Protein AF-A0A1L5F9M2-F1 (afdb_monomer_lite)

Structure (mmCIF, N/CA/C/O backbone):
data_AF-A0A1L5F9M2-F1
#
_entry.id   AF-A0A1L5F9M2-F1
#
loop_
_atom_site.group_PDB
_atom_site.id
_atom_site.type_symbol
_atom_site.label_atom_id
_atom_site.label_alt_id
_atom_site.label_comp_id
_atom_site.label_asym_id
_atom_site.label_entity_id
_atom_site.label_seq_id
_atom_site.pdbx_PDB_ins_code
_atom_site.Cartn_x
_atom_site.Cartn_y
_atom_site.Cartn_z
_atom_site.occupancy
_atom_site.B_iso_or_equiv
_atom_site.auth_seq_id
_atom_site.auth_comp_id
_atom_site.auth_asym_id
_atom_site.auth_atom_id
_atom_site.pdbx_PDB_model_num
ATOM 1 N N . MET A 1 1 ? 28.433 -2.690 -22.314 1.00 60.19 1 MET A N 1
ATOM 2 C CA . MET A 1 1 ? 26.998 -3.008 -22.463 1.00 60.19 1 MET A CA 1
ATOM 3 C C . MET A 1 1 ? 26.474 -2.034 -23.499 1.00 60.19 1 MET A C 1
ATOM 5 O O . MET A 1 1 ? 26.782 -0.861 -23.349 1.00 60.19 1 MET A O 1
ATOM 9 N N . GLY A 1 2 ? 25.855 -2.500 -24.585 1.00 82.88 2 GLY A N 1
ATOM 10 C CA . GLY A 1 2 ? 25.292 -1.588 -25.591 1.00 82.88 2 GLY A CA 1
ATOM 11 C C . GLY A 1 2 ? 24.034 -0.901 -25.059 1.00 82.88 2 GLY A C 1
ATOM 12 O O . GLY A 1 2 ? 23.371 -1.461 -24.182 1.00 82.88 2 GLY A O 1
ATOM 13 N N . ASP A 1 3 ? 23.705 0.274 -25.595 1.00 86.44 3 ASP A N 1
ATOM 14 C CA . ASP A 1 3 ? 22.575 1.099 -25.140 1.00 86.44 3 ASP A CA 1
ATOM 15 C C . ASP A 1 3 ? 21.249 0.321 -25.162 1.00 86.44 3 ASP A C 1
ATOM 17 O O . ASP A 1 3 ? 20.495 0.329 -24.191 1.00 86.44 3 ASP A O 1
ATOM 21 N N . LYS A 1 4 ? 21.041 -0.503 -26.195 1.00 92.19 4 LYS A N 1
ATOM 22 C CA . LYS A 1 4 ? 19.904 -1.425 -26.324 1.00 92.19 4 LYS A CA 1
ATOM 23 C C . LYS A 1 4 ? 19.761 -2.407 -25.154 1.00 92.19 4 LYS A C 1
ATOM 25 O O . LYS A 1 4 ? 18.672 -2.582 -24.607 1.00 92.19 4 LYS A O 1
ATOM 30 N N . GLU A 1 5 ? 20.852 -3.058 -24.755 1.00 94.19 5 GLU A N 1
ATOM 31 C CA . GLU A 1 5 ? 20.825 -4.038 -23.660 1.00 94.19 5 GLU A CA 1
ATOM 32 C C . GLU A 1 5 ? 20.631 -3.344 -22.303 1.00 94.19 5 GLU A C 1
ATOM 34 O O . GLU A 1 5 ? 19.947 -3.864 -21.417 1.00 94.19 5 GLU A O 1
ATOM 39 N N . TYR A 1 6 ? 21.179 -2.134 -22.158 1.00 95.50 6 TYR A N 1
ATOM 40 C CA . TYR A 1 6 ? 20.955 -1.292 -20.988 1.00 95.50 6 TYR A CA 1
ATOM 41 C C . TYR A 1 6 ? 19.477 -0.886 -20.850 1.00 95.50 6 TYR A C 1
ATOM 43 O O . TYR A 1 6 ? 18.888 -1.101 -19.789 1.00 95.50 6 TYR A O 1
ATOM 51 N N . TYR A 1 7 ? 18.843 -0.376 -21.911 1.00 96.50 7 TYR A N 1
ATOM 52 C CA . TYR A 1 7 ? 17.427 0.015 -21.881 1.00 96.50 7 TYR A CA 1
ATOM 53 C C . TYR A 1 7 ? 16.503 -1.173 -21.614 1.00 96.50 7 TYR A C 1
ATOM 55 O O . TYR A 1 7 ? 15.609 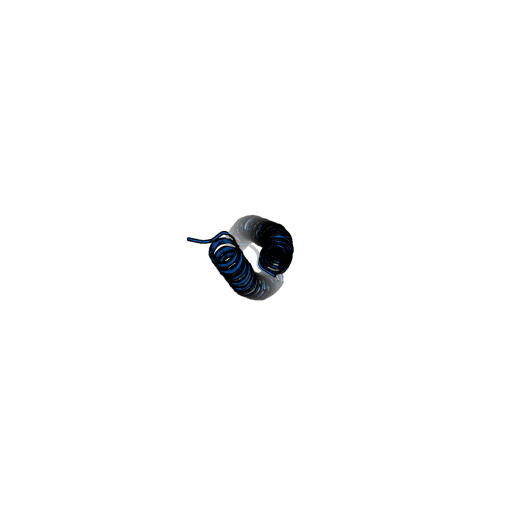-1.082 -20.773 1.00 96.50 7 TYR A O 1
ATOM 63 N N . LYS A 1 8 ? 16.776 -2.324 -22.237 1.00 95.56 8 LYS A 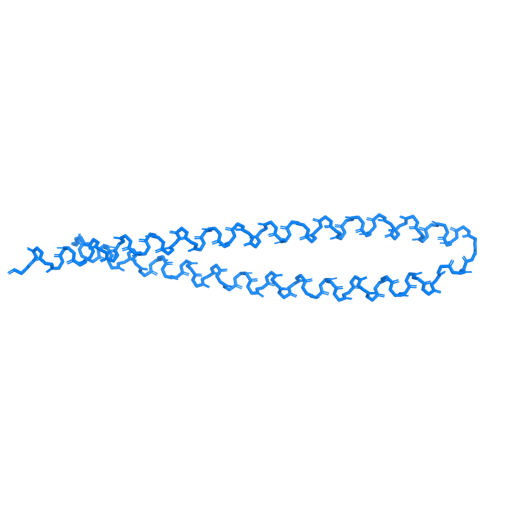N 1
ATOM 64 C CA . LYS A 1 8 ? 16.039 -3.564 -21.975 1.00 95.56 8 LYS A CA 1
ATOM 65 C C . LYS A 1 8 ? 16.140 -3.994 -20.510 1.00 95.56 8 LYS A C 1
ATOM 67 O O . LYS A 1 8 ? 15.136 -4.363 -19.906 1.00 95.56 8 LYS A O 1
ATOM 72 N N . THR A 1 9 ? 17.336 -3.912 -19.925 1.00 97.31 9 THR A N 1
ATOM 73 C CA . THR A 1 9 ? 17.545 -4.196 -18.496 1.00 97.31 9 THR A CA 1
ATOM 74 C C . THR A 1 9 ? 16.712 -3.252 -17.630 1.00 97.31 9 THR A C 1
ATOM 76 O O . THR A 1 9 ? 16.012 -3.709 -16.728 1.00 97.31 9 THR A O 1
ATOM 79 N N . LYS A 1 10 ? 16.712 -1.951 -17.943 1.00 97.81 10 LYS A N 1
ATOM 80 C CA . LYS A 1 10 ? 15.924 -0.950 -17.212 1.00 97.81 10 LYS A CA 1
ATOM 81 C C . LYS A 1 10 ? 14.422 -1.208 -17.292 1.00 97.81 10 LYS A C 1
ATOM 83 O O . LYS A 1 10 ? 13.754 -1.142 -16.267 1.00 97.81 10 LYS A O 1
ATOM 88 N N . MET A 1 11 ? 13.892 -1.571 -18.460 1.00 97.62 11 MET A N 1
ATOM 89 C CA . MET A 1 11 ? 12.480 -1.952 -18.597 1.00 97.62 11 MET A CA 1
ATOM 90 C C . MET A 1 11 ? 12.108 -3.106 -17.657 1.00 97.62 11 MET A C 1
ATOM 92 O O . MET A 1 11 ? 11.118 -3.010 -16.937 1.00 97.62 11 MET A O 1
ATOM 96 N N . VAL A 1 12 ? 12.928 -4.162 -17.609 1.00 97.94 12 VAL A N 1
ATOM 97 C CA . VAL A 1 12 ? 12.699 -5.312 -16.717 1.00 97.94 12 VAL A CA 1
ATOM 98 C C . VAL A 1 12 ? 12.770 -4.907 -15.241 1.00 97.94 12 VAL A C 1
ATOM 100 O O . VAL A 1 12 ? 12.015 -5.428 -14.422 1.00 97.94 12 VAL A O 1
ATOM 103 N N . GLU A 1 13 ? 13.667 -3.990 -14.872 1.00 98.00 13 GLU A N 1
ATOM 104 C CA . GLU A 1 13 ? 13.745 -3.461 -13.504 1.00 98.00 13 GLU A CA 1
ATOM 105 C C . GLU A 1 13 ? 12.463 -2.718 -13.104 1.00 98.00 13 GLU A C 1
ATOM 107 O O . GLU A 1 13 ? 11.922 -2.990 -12.031 1.00 98.00 13 GLU A O 1
ATOM 112 N N . TYR A 1 14 ? 11.951 -1.825 -13.957 1.00 97.50 14 TYR A N 1
ATOM 113 C CA . TYR A 1 14 ? 10.732 -1.062 -13.658 1.00 97.50 14 TYR A CA 1
ATOM 114 C C . TYR A 1 14 ? 9.467 -1.917 -13.688 1.00 97.50 14 TYR A C 1
ATOM 116 O O . TYR A 1 14 ? 8.595 -1.732 -12.843 1.00 97.50 14 TYR A O 1
ATOM 124 N N . GLU A 1 15 ? 9.389 -2.900 -14.585 1.00 97.44 15 GLU A N 1
ATOM 125 C CA . GLU A 1 15 ? 8.315 -3.897 -14.581 1.00 97.44 15 GLU A CA 1
ATOM 126 C C . GLU A 1 15 ? 8.283 -4.665 -13.253 1.00 97.44 15 GLU A C 1
ATOM 128 O O . GLU A 1 15 ? 7.254 -4.706 -12.582 1.00 97.44 15 GLU A O 1
ATOM 133 N N . LYS A 1 16 ? 9.435 -5.174 -12.798 1.00 97.44 16 LYS A N 1
ATOM 134 C CA . LYS A 1 16 ? 9.534 -5.855 -11.498 1.00 97.44 16 LYS A CA 1
ATOM 135 C C . LYS A 1 16 ? 9.194 -4.941 -10.324 1.00 97.44 16 LYS A C 1
ATOM 137 O O . LYS A 1 16 ? 8.584 -5.398 -9.359 1.00 97.44 16 LYS A O 1
ATOM 142 N N . ALA A 1 17 ? 9.610 -3.676 -10.370 1.00 96.44 17 ALA A N 1
ATOM 143 C CA . ALA A 1 17 ? 9.283 -2.707 -9.328 1.00 96.44 17 ALA A CA 1
ATOM 144 C C . ALA A 1 17 ? 7.767 -2.477 -9.245 1.00 96.44 17 ALA A C 1
ATOM 146 O O . ALA A 1 17 ? 7.205 -2.529 -8.152 1.00 96.44 17 ALA A O 1
ATOM 147 N N . ARG A 1 18 ? 7.101 -2.310 -10.393 1.00 95.50 18 ARG A N 1
ATOM 148 C CA . ARG A 1 18 ? 5.645 -2.167 -10.492 1.00 95.50 18 ARG A CA 1
ATOM 149 C C . ARG A 1 18 ? 4.908 -3.380 -9.932 1.00 95.50 18 ARG A C 1
ATOM 151 O O . ARG A 1 18 ? 3.983 -3.208 -9.143 1.00 95.50 18 ARG A O 1
ATOM 158 N N . ASP A 1 19 ? 5.327 -4.586 -10.303 1.00 96.50 19 ASP A N 1
ATOM 159 C CA . ASP A 1 19 ? 4.688 -5.821 -9.836 1.00 96.50 19 ASP A CA 1
ATOM 160 C C . ASP A 1 19 ? 4.850 -5.991 -8.321 1.00 96.50 19 ASP A C 1
ATOM 162 O O . ASP A 1 19 ? 3.917 -6.367 -7.611 1.00 96.50 19 ASP A O 1
ATOM 166 N N . LYS A 1 20 ? 6.025 -5.629 -7.795 1.00 95.94 20 LYS A N 1
ATOM 167 C CA . LYS A 1 20 ? 6.282 -5.643 -6.356 1.00 95.94 20 LYS A CA 1
ATOM 168 C C . LYS A 1 20 ? 5.406 -4.634 -5.610 1.00 95.94 20 LYS A C 1
ATOM 170 O O . LYS A 1 20 ? 4.829 -4.978 -4.581 1.00 95.94 20 LYS A O 1
ATOM 175 N N . LEU A 1 21 ? 5.273 -3.417 -6.131 1.00 96.69 21 LEU A N 1
ATOM 176 C CA . LEU A 1 21 ? 4.394 -2.391 -5.564 1.00 96.69 21 LEU A CA 1
ATOM 177 C C . LEU A 1 21 ? 2.928 -2.844 -5.561 1.00 96.69 21 LEU A C 1
ATOM 179 O O . LEU A 1 21 ? 2.248 -2.687 -4.550 1.00 96.69 21 LEU A O 1
ATOM 183 N N . ALA A 1 22 ? 2.466 -3.484 -6.639 1.00 95.31 22 ALA A N 1
ATOM 184 C CA . ALA A 1 22 ? 1.125 -4.063 -6.695 1.00 95.31 22 ALA A CA 1
ATOM 185 C C . ALA A 1 22 ? 0.908 -5.113 -5.591 1.00 95.31 22 ALA A C 1
ATOM 187 O O . ALA A 1 22 ? -0.107 -5.066 -4.901 1.00 95.31 22 ALA A O 1
ATOM 188 N N . SER A 1 23 ? 1.889 -5.994 -5.359 1.00 96.69 23 SER A N 1
ATOM 189 C CA . SER A 1 23 ? 1.793 -7.003 -4.295 1.00 96.69 23 SER A CA 1
ATOM 190 C C . SER A 1 23 ? 1.719 -6.392 -2.889 1.00 96.69 23 SER A C 1
ATOM 192 O O . SER A 1 23 ? 0.938 -6.856 -2.062 1.00 96.69 23 SER A O 1
ATOM 194 N N . TYR A 1 24 ? 2.462 -5.309 -2.627 1.00 95.56 24 TYR A N 1
ATOM 195 C CA . TYR A 1 24 ? 2.387 -4.611 -1.342 1.00 95.56 24 TYR A CA 1
ATOM 196 C C . TYR A 1 24 ? 1.047 -3.916 -1.136 1.00 95.56 24 TYR A C 1
ATOM 198 O O . TYR A 1 24 ? 0.502 -3.965 -0.035 1.00 95.56 24 TYR A O 1
ATOM 206 N N . LYS A 1 25 ? 0.486 -3.317 -2.189 1.00 94.88 25 LYS A N 1
ATOM 207 C CA . LYS A 1 25 ? -0.851 -2.731 -2.115 1.00 94.88 25 LYS A CA 1
ATOM 208 C C . LYS A 1 25 ? -1.905 -3.785 -1.776 1.00 94.88 25 LYS A C 1
ATOM 210 O O . LYS A 1 25 ? -2.677 -3.579 -0.851 1.00 94.88 25 LYS A O 1
ATOM 215 N N . GLU A 1 26 ? -1.880 -4.942 -2.439 1.00 95.94 26 GLU A N 1
ATOM 216 C CA . GLU A 1 26 ? -2.804 -6.045 -2.133 1.00 95.94 26 GLU A CA 1
ATOM 217 C C . GLU A 1 26 ? -2.666 -6.571 -0.695 1.00 95.94 26 GLU A C 1
ATOM 219 O O . GLU A 1 26 ? -3.632 -7.065 -0.110 1.00 95.94 26 GLU A O 1
ATOM 224 N N . GLU A 1 27 ? -1.466 -6.535 -0.115 1.00 95.19 27 GLU A N 1
ATOM 225 C CA . GLU A 1 27 ? -1.253 -6.868 1.297 1.00 95.19 27 GLU A CA 1
ATOM 226 C C . GLU A 1 27 ? -1.842 -5.805 2.227 1.00 95.19 27 GLU A C 1
ATOM 228 O O . GLU A 1 27 ? -2.573 -6.156 3.154 1.00 95.19 27 GLU A O 1
ATOM 233 N N . LEU A 1 28 ? -1.580 -4.522 1.966 1.00 92.88 28 LEU A N 1
ATOM 234 C CA . LEU A 1 28 ? -2.115 -3.417 2.765 1.00 92.88 28 LEU A CA 1
ATOM 235 C C . LEU A 1 28 ? -3.641 -3.341 2.702 1.00 92.88 28 LEU A C 1
ATOM 237 O O . LEU A 1 28 ? -4.269 -3.197 3.749 1.00 92.88 28 LEU A O 1
ATOM 241 N N . ASP A 1 29 ? -4.237 -3.517 1.522 1.00 93.50 29 ASP A N 1
ATOM 242 C CA . ASP A 1 29 ? -5.693 -3.561 1.347 1.00 93.50 29 ASP A CA 1
ATOM 243 C C . ASP A 1 29 ? -6.307 -4.691 2.191 1.00 93.50 29 ASP A C 1
ATOM 245 O O . ASP A 1 29 ? -7.267 -4.476 2.934 1.00 93.50 29 ASP A O 1
ATOM 249 N N . ARG A 1 30 ? -5.702 -5.889 2.169 1.00 93.19 30 ARG A N 1
ATOM 250 C CA . ARG A 1 30 ? -6.146 -7.020 3.004 1.00 93.19 30 ARG A CA 1
ATOM 251 C C . ARG A 1 30 ? -6.026 -6.732 4.497 1.00 93.19 30 ARG A C 1
ATOM 253 O O . ARG A 1 30 ? -6.926 -7.093 5.257 1.00 93.19 30 ARG A O 1
ATOM 260 N N . TYR A 1 31 ? -4.930 -6.111 4.933 1.00 90.56 31 TYR A N 1
ATOM 261 C CA . TYR A 1 31 ? -4.772 -5.720 6.333 1.00 90.56 31 TYR A CA 1
ATOM 262 C C . TYR A 1 31 ? -5.812 -4.680 6.745 1.00 90.56 31 TYR A C 1
ATOM 264 O O . TYR A 1 31 ? -6.419 -4.820 7.806 1.00 90.56 31 TYR A O 1
ATOM 272 N N . LEU A 1 32 ? -6.068 -3.688 5.893 1.00 91.62 32 LEU A N 1
ATOM 273 C CA . LEU A 1 32 ? -7.059 -2.650 6.145 1.00 91.62 32 LEU A CA 1
ATOM 274 C C . LEU A 1 32 ? -8.466 -3.243 6.291 1.00 91.62 32 LEU A C 1
ATOM 276 O O . LEU A 1 32 ? -9.173 -2.914 7.244 1.00 91.62 32 LEU A O 1
ATOM 280 N N . ASP A 1 33 ? -8.850 -4.160 5.404 1.00 91.06 33 ASP A N 1
ATOM 281 C CA . ASP A 1 33 ? -10.146 -4.842 5.459 1.00 91.06 33 ASP A CA 1
ATOM 282 C C . ASP A 1 33 ? -10.300 -5.721 6.709 1.00 91.06 33 ASP A C 1
ATOM 284 O O . ASP A 1 33 ? -11.357 -5.710 7.354 1.00 91.06 33 ASP A O 1
ATOM 288 N N . SER A 1 34 ? -9.242 -6.438 7.103 1.00 88.50 34 SER A N 1
ATOM 289 C CA . SER A 1 34 ? -9.233 -7.213 8.351 1.00 88.50 34 SER A CA 1
ATOM 290 C C . SER A 1 34 ? -9.410 -6.297 9.558 1.00 88.50 34 SER A C 1
ATOM 292 O O . SER A 1 34 ? -10.300 -6.515 10.375 1.00 88.50 34 SER A O 1
ATOM 294 N N . CYS A 1 35 ? -8.623 -5.224 9.643 1.00 87.81 35 CYS A N 1
ATOM 295 C CA . CYS A 1 35 ? -8.700 -4.293 10.761 1.00 87.81 35 CYS A CA 1
ATOM 296 C C . CYS A 1 35 ? -10.062 -3.579 10.826 1.00 87.81 35 CYS A C 1
ATOM 298 O O . CYS A 1 35 ? -10.581 -3.364 11.918 1.00 87.81 35 CYS A O 1
ATOM 300 N N . ARG A 1 36 ? -10.685 -3.247 9.685 1.00 90.19 36 ARG A N 1
ATOM 301 C CA . ARG A 1 36 ? -12.055 -2.699 9.641 1.00 90.19 36 ARG A CA 1
ATOM 302 C C . ARG A 1 36 ? -13.089 -3.692 10.171 1.00 90.19 36 ARG A C 1
ATOM 304 O O . ARG A 1 36 ? -14.020 -3.283 10.865 1.00 90.19 36 ARG A O 1
ATOM 311 N N . THR A 1 37 ? -12.923 -4.978 9.867 1.00 91.06 37 THR A N 1
ATOM 312 C CA . THR A 1 37 ? -13.791 -6.049 10.378 1.00 91.06 37 THR A CA 1
ATOM 313 C C . THR A 1 37 ? -13.643 -6.186 11.892 1.00 91.06 37 THR A C 1
ATOM 315 O O . THR A 1 37 ? -14.634 -6.064 12.609 1.00 91.06 37 THR A O 1
ATOM 318 N N . ASP A 1 38 ? -12.411 -6.310 12.386 1.00 87.38 38 ASP A N 1
ATOM 319 C CA . ASP A 1 38 ? -12.131 -6.437 13.821 1.00 87.38 38 ASP A CA 1
ATOM 320 C C . ASP A 1 38 ? -12.611 -5.205 14.606 1.00 87.38 38 ASP A C 1
ATOM 322 O O . ASP A 1 38 ? -13.174 -5.321 15.695 1.00 87.38 38 ASP A O 1
ATOM 326 N N . PHE A 1 39 ? -12.447 -4.004 14.039 1.00 89.25 39 PHE A N 1
ATOM 327 C CA . PHE A 1 39 ? -12.912 -2.765 14.661 1.00 89.25 39 PHE A CA 1
ATOM 328 C C . PHE A 1 39 ? -14.444 -2.673 14.718 1.00 89.25 39 PHE A C 1
ATOM 330 O O . PHE A 1 39 ? -15.010 -2.171 15.691 1.00 89.25 39 PHE A O 1
ATOM 337 N N . LYS A 1 40 ? -15.145 -3.188 13.703 1.00 89.56 40 LYS A N 1
ATOM 338 C CA . LYS A 1 40 ? -16.608 -3.293 13.721 1.00 89.56 40 LYS A CA 1
ATOM 339 C C . LYS A 1 40 ? -17.088 -4.268 14.798 1.00 89.56 40 LYS A C 1
ATOM 341 O O . LYS A 1 40 ? -18.059 -3.968 15.499 1.00 89.56 40 LYS A O 1
ATOM 346 N N . ASP A 1 41 ? -16.413 -5.402 14.950 1.00 88.94 41 ASP A N 1
ATOM 347 C CA . ASP A 1 41 ? -16.737 -6.388 15.982 1.00 88.94 41 ASP A CA 1
ATOM 348 C C . ASP A 1 41 ? -16.489 -5.815 17.383 1.00 88.94 41 ASP A C 1
ATOM 350 O O . ASP A 1 41 ? -17.344 -5.935 18.265 1.00 88.94 41 ASP A O 1
ATOM 354 N N . PHE A 1 42 ? -15.380 -5.092 17.565 1.00 87.44 42 PHE A N 1
ATOM 355 C CA . PHE A 1 42 ? -15.108 -4.328 18.781 1.00 87.44 42 PHE A CA 1
ATOM 356 C C . PHE A 1 42 ? -16.233 -3.334 19.100 1.00 87.44 42 PHE A C 1
ATOM 358 O O . PHE A 1 42 ? -16.778 -3.372 20.203 1.00 87.44 42 PHE A O 1
ATOM 365 N N . ASN A 1 43 ? -16.631 -2.493 18.138 1.00 85.44 43 ASN A N 1
ATOM 366 C CA . ASN A 1 43 ? -17.709 -1.520 18.340 1.00 85.44 43 ASN A CA 1
ATOM 367 C C . ASN A 1 43 ? -19.042 -2.197 18.673 1.00 85.44 43 ASN A C 1
ATOM 369 O O . ASN A 1 43 ? -19.778 -1.712 19.525 1.00 85.44 43 ASN A O 1
ATOM 373 N N . THR A 1 44 ? -19.324 -3.356 18.076 1.00 87.56 44 THR A N 1
ATOM 374 C CA . THR A 1 44 ? -20.530 -4.138 18.388 1.00 87.56 44 THR A CA 1
ATOM 375 C C . THR A 1 44 ? -20.541 -4.585 19.855 1.00 87.56 44 THR A C 1
ATOM 377 O O . THR A 1 44 ? -21.552 -4.447 20.546 1.00 87.56 44 THR A O 1
ATOM 380 N N . VAL A 1 45 ? -19.413 -5.097 20.362 1.00 84.81 45 VAL A N 1
ATOM 381 C CA . VAL A 1 45 ? -19.273 -5.489 21.777 1.00 84.81 45 VAL A CA 1
ATOM 382 C C . VAL A 1 45 ? -19.333 -4.270 22.699 1.00 84.81 45 VAL A C 1
ATOM 384 O O . VAL A 1 45 ? -19.964 -4.328 23.758 1.00 84.81 45 VAL A O 1
ATOM 387 N N . TYR A 1 46 ? -18.705 -3.167 22.295 1.00 84.19 46 TYR A N 1
ATOM 388 C CA . TYR A 1 46 ? -18.713 -1.907 23.028 1.00 84.19 46 TYR A CA 1
ATOM 389 C C . TYR A 1 46 ? -20.137 -1.363 23.205 1.00 84.19 46 TYR A C 1
ATOM 391 O O . TYR A 1 46 ? -20.571 -1.125 24.333 1.00 84.19 46 TYR A O 1
ATOM 399 N N . GLU A 1 47 ? -20.903 -1.262 22.116 1.00 82.44 47 GLU A N 1
ATOM 400 C CA . GLU A 1 47 ? -22.297 -0.805 22.127 1.00 82.44 47 GLU A CA 1
ATOM 401 C C . GLU A 1 47 ? -23.192 -1.707 22.985 1.00 82.44 47 GLU A C 1
ATOM 403 O O . GLU A 1 47 ? -23.997 -1.213 23.777 1.00 82.44 47 GLU A O 1
ATOM 408 N N . ALA A 1 48 ? -23.022 -3.031 22.898 1.00 82.31 48 ALA A N 1
ATOM 409 C CA . ALA A 1 48 ? -23.765 -3.976 23.733 1.00 82.31 48 ALA A CA 1
ATOM 410 C C . ALA A 1 48 ? -23.457 -3.813 25.234 1.00 82.31 48 ALA A C 1
ATOM 412 O O . ALA A 1 48 ? -24.318 -4.059 26.082 1.00 82.31 48 ALA A O 1
ATOM 413 N N . SER A 1 49 ? -22.240 -3.376 25.560 1.00 79.62 49 SER A N 1
ATOM 414 C CA . SER A 1 49 ? -21.771 -3.178 26.934 1.00 79.62 49 SER A CA 1
ATOM 415 C C . SER A 1 49 ? -22.157 -1.811 27.509 1.00 79.62 49 SER A C 1
ATOM 417 O O . SER A 1 49 ? -22.104 -1.633 28.723 1.00 79.62 49 SER A O 1
ATOM 419 N N . TYR A 1 50 ? -22.608 -0.863 26.678 1.00 72.94 50 TYR A N 1
ATOM 420 C CA . TYR A 1 50 ? -22.863 0.533 27.059 1.00 72.94 50 TYR A CA 1
ATOM 421 C C . TYR A 1 50 ? -23.889 0.715 28.193 1.00 72.94 50 TYR A C 1
ATOM 423 O O . TYR A 1 50 ? -23.849 1.700 28.925 1.00 72.94 50 TYR A O 1
ATOM 431 N N . ASN A 1 51 ? -24.798 -0.246 28.377 1.00 72.88 51 ASN A N 1
ATOM 432 C CA . ASN A 1 51 ? -25.814 -0.199 29.435 1.00 72.88 51 ASN A CA 1
ATOM 433 C C . ASN A 1 51 ? -25.309 -0.663 30.815 1.00 72.88 51 ASN A C 1
ATOM 435 O O . ASN A 1 51 ? -26.069 -0.624 31.786 1.00 72.88 51 ASN A O 1
ATOM 439 N N . LEU A 1 52 ? -24.065 -1.139 30.924 1.00 75.94 52 LEU A N 1
ATOM 440 C CA . LEU A 1 52 ? -23.457 -1.489 32.207 1.00 75.94 52 LEU A CA 1
ATOM 441 C C . LEU A 1 52 ? -23.117 -0.205 32.988 1.00 75.94 52 LEU A C 1
ATOM 443 O O . LEU A 1 52 ? -22.825 0.831 32.403 1.00 75.94 52 LEU A O 1
ATOM 447 N N . GLN A 1 53 ? -23.183 -0.243 34.321 1.00 75.94 53 GLN A N 1
ATOM 448 C CA . GLN A 1 53 ? -22.941 0.930 35.175 1.00 75.94 53 GLN A CA 1
ATOM 449 C C . GLN A 1 53 ? -21.811 0.677 36.178 1.00 75.94 53 GLN A C 1
ATOM 451 O O . GLN A 1 53 ? -21.620 -0.452 36.635 1.00 75.94 53 GLN A O 1
ATOM 456 N N . GLY A 1 54 ? -21.106 1.747 36.559 1.00 79.62 54 GLY A N 1
ATOM 457 C CA . GLY A 1 54 ? -20.060 1.757 37.588 1.00 79.62 54 GLY A CA 1
ATOM 458 C C . GLY A 1 54 ? -18.654 2.023 37.039 1.00 79.62 54 GLY A C 1
ATOM 459 O O . GLY A 1 54 ? -18.441 2.034 35.830 1.00 79.62 54 GLY A O 1
ATOM 460 N N . GLU A 1 55 ? -17.680 2.184 37.941 1.00 75.88 55 GLU A N 1
ATOM 461 C CA . GLU A 1 55 ? -16.292 2.582 37.623 1.00 75.88 55 GLU A CA 1
ATOM 462 C C . GLU A 1 55 ? -15.602 1.685 36.577 1.00 75.88 55 GLU A C 1
ATOM 464 O O . GLU A 1 55 ? -14.749 2.137 35.813 1.00 75.88 55 GLU A O 1
ATOM 469 N N . VAL A 1 56 ? -15.978 0.402 36.517 1.00 77.50 56 VAL A N 1
ATOM 470 C CA . VAL A 1 56 ? -15.480 -0.541 35.503 1.00 77.50 56 VAL A CA 1
ATOM 471 C C . VAL A 1 56 ? -15.919 -0.120 34.101 1.00 77.50 56 VAL A C 1
ATOM 473 O O . VAL A 1 56 ? -15.114 -0.185 33.173 1.00 77.50 56 VAL A O 1
ATOM 476 N N . MET A 1 57 ? -17.165 0.336 33.952 1.00 83.12 57 MET A N 1
ATOM 477 C CA . MET A 1 57 ? -17.689 0.786 32.668 1.00 83.12 57 MET A CA 1
ATOM 478 C C . MET A 1 57 ? -17.110 2.145 32.267 1.00 83.12 57 MET A C 1
ATOM 480 O O . MET A 1 57 ? -16.760 2.330 31.106 1.00 83.12 57 MET A O 1
ATOM 484 N N . ASP A 1 58 ? -16.908 3.057 33.220 1.00 80.94 58 ASP A N 1
ATOM 485 C CA . ASP A 1 58 ? -16.260 4.348 32.950 1.00 80.94 58 ASP A CA 1
ATOM 486 C C . ASP A 1 58 ? -14.826 4.158 32.430 1.00 80.94 58 ASP A C 1
ATOM 488 O O . ASP A 1 58 ? -14.420 4.766 31.438 1.00 80.94 58 ASP A O 1
ATOM 492 N N . ASN A 1 59 ? -14.066 3.248 33.050 1.00 80.38 59 ASN A N 1
ATOM 493 C CA . ASN A 1 59 ? -12.718 2.898 32.602 1.00 80.38 59 ASN A CA 1
ATOM 494 C C . ASN A 1 59 ? -12.731 2.189 31.236 1.00 80.38 59 ASN A C 1
ATOM 496 O O . ASN A 1 59 ? -11.864 2.435 30.398 1.00 80.38 59 ASN A O 1
ATOM 500 N N . PHE A 1 60 ? -13.718 1.320 30.994 1.00 82.88 60 PHE A N 1
ATOM 501 C CA . PHE A 1 60 ? -13.884 0.661 29.701 1.00 82.88 60 PHE A CA 1
ATOM 502 C C . PHE A 1 60 ? -14.208 1.666 28.587 1.00 82.88 60 PHE A C 1
ATOM 504 O O . PHE A 1 60 ? -13.572 1.601 27.538 1.00 82.88 60 PHE A O 1
ATOM 511 N N . ASN A 1 61 ? -15.097 2.635 28.828 1.00 82.88 61 ASN A N 1
ATOM 512 C CA . ASN A 1 61 ? -15.401 3.731 27.901 1.00 82.88 61 ASN A CA 1
ATOM 513 C C . ASN A 1 61 ? -14.153 4.542 27.557 1.00 82.88 61 ASN A C 1
ATOM 515 O O . ASN A 1 61 ? -13.800 4.658 26.385 1.00 82.88 61 ASN A O 1
ATOM 519 N N . TYR A 1 62 ? -13.433 5.019 28.576 1.00 82.44 62 TYR A N 1
ATOM 520 C CA . TYR A 1 62 ? -12.225 5.818 28.379 1.00 82.44 62 TYR A CA 1
ATOM 521 C C . TYR A 1 62 ? -11.173 5.078 27.534 1.00 82.44 62 TYR A C 1
ATOM 523 O O . TYR A 1 62 ? -10.674 5.602 26.538 1.00 82.44 62 TYR A O 1
ATOM 531 N N . LYS A 1 63 ? -10.872 3.819 27.880 1.00 83.88 63 LYS A N 1
ATOM 532 C CA . LYS A 1 63 ? -9.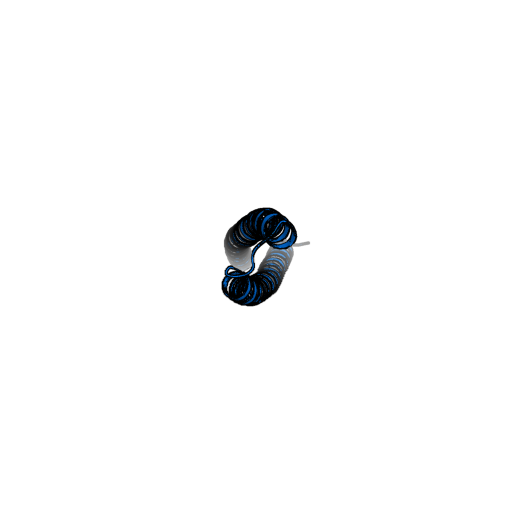902 3.010 27.125 1.00 83.88 63 LYS A CA 1
ATOM 533 C C . LYS A 1 63 ? -10.372 2.681 25.711 1.00 83.88 63 LYS A C 1
ATOM 535 O O . LYS A 1 63 ? -9.545 2.590 24.810 1.00 83.88 63 LYS A O 1
ATOM 540 N N . SER A 1 64 ? -11.675 2.494 25.521 1.00 86.06 64 SER A N 1
ATOM 541 C CA . SER A 1 64 ? -12.263 2.192 24.214 1.00 86.06 64 SER A CA 1
ATOM 542 C C . SER A 1 64 ? -12.217 3.392 23.274 1.00 86.06 64 SER A C 1
ATOM 544 O O . SER A 1 64 ? -11.945 3.224 22.085 1.00 86.06 64 SER A O 1
ATOM 546 N N . GLU A 1 65 ? -12.425 4.605 23.790 1.00 86.75 65 GLU A N 1
ATOM 547 C CA . GLU A 1 65 ? -12.245 5.836 23.018 1.00 86.75 65 GLU A CA 1
ATOM 548 C C . GLU A 1 65 ? -10.790 6.025 22.584 1.00 86.75 65 GLU A C 1
ATOM 550 O O . GLU A 1 65 ? -10.536 6.339 21.420 1.00 86.75 65 GLU A O 1
ATOM 555 N N . ASP A 1 66 ? -9.833 5.822 23.493 1.00 86.31 66 ASP A N 1
ATOM 556 C CA . ASP A 1 66 ? -8.409 5.950 23.174 1.00 86.31 66 ASP A CA 1
ATOM 557 C C . ASP A 1 66 ? -7.966 4.888 22.159 1.00 86.31 66 ASP A C 1
ATOM 559 O O . ASP A 1 66 ? -7.356 5.230 21.145 1.00 86.31 66 ASP A O 1
ATOM 563 N N . PHE A 1 67 ? -8.393 3.635 22.339 1.00 85.50 67 PHE A N 1
ATOM 564 C CA . PHE A 1 67 ? -8.183 2.576 21.352 1.00 85.50 67 PHE A CA 1
ATOM 565 C C . PHE A 1 67 ? -8.772 2.939 19.981 1.00 85.50 67 PHE A C 1
ATOM 567 O O . PHE A 1 67 ? -8.101 2.819 18.958 1.00 85.50 67 PHE A O 1
ATOM 574 N N . SER A 1 68 ? -10.003 3.455 19.942 1.00 87.94 68 SER A N 1
ATOM 575 C CA . SER A 1 68 ? -10.659 3.854 18.690 1.00 87.94 68 SER A CA 1
ATOM 576 C C . SER A 1 68 ? -9.921 4.985 17.976 1.00 87.94 68 SER A C 1
ATOM 578 O O . SER A 1 68 ? -9.824 4.984 16.748 1.00 87.94 68 SER A O 1
ATOM 580 N N . LYS A 1 69 ? -9.370 5.954 18.719 1.00 89.69 69 LYS A N 1
ATOM 581 C CA . LYS A 1 69 ? -8.534 7.019 18.142 1.00 89.69 69 LYS A CA 1
ATOM 582 C C . LYS A 1 69 ? -7.258 6.446 17.530 1.00 89.69 69 LYS A C 1
ATOM 584 O O . LYS A 1 69 ? -6.925 6.810 16.405 1.00 89.69 69 LYS A O 1
ATOM 589 N N . GLU A 1 70 ? -6.567 5.558 18.241 1.00 89.31 70 GLU A N 1
ATOM 590 C CA . GLU A 1 70 ? -5.336 4.923 17.757 1.00 89.31 70 GLU A CA 1
ATOM 591 C C . GLU A 1 70 ? -5.584 4.084 16.496 1.00 89.31 70 GLU A C 1
ATOM 593 O O . GLU A 1 70 ? -4.838 4.197 15.522 1.00 89.31 70 GLU A O 1
ATOM 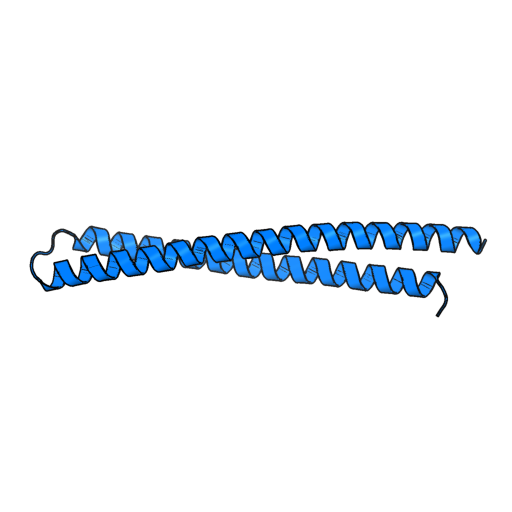598 N N . VAL A 1 71 ? -6.672 3.310 16.467 1.00 89.00 71 VAL A N 1
ATOM 599 C CA . VAL A 1 71 ? -7.062 2.511 15.296 1.00 89.00 71 VAL A CA 1
ATOM 600 C C . VAL A 1 71 ? -7.411 3.401 14.102 1.00 89.00 71 VAL A C 1
ATOM 602 O O . VAL A 1 71 ? -6.932 3.157 12.997 1.00 89.00 71 VAL A O 1
ATOM 605 N N . ASN A 1 72 ? -8.170 4.479 14.304 1.00 89.81 72 ASN A N 1
ATOM 606 C CA . ASN A 1 72 ? -8.482 5.412 13.217 1.00 89.81 72 ASN A CA 1
ATOM 607 C C . ASN A 1 72 ? -7.226 6.103 12.661 1.00 89.81 72 ASN A C 1
ATOM 609 O O . ASN A 1 72 ? -7.120 6.315 11.454 1.00 89.81 72 ASN A O 1
ATOM 613 N N . GLN A 1 73 ? -6.249 6.423 13.514 1.00 90.75 73 GLN A N 1
ATOM 614 C CA . GLN A 1 73 ? -4.954 6.932 13.055 1.00 90.75 73 GLN A CA 1
ATOM 615 C C . GLN A 1 73 ? -4.175 5.888 12.249 1.00 90.75 73 GLN A C 1
ATOM 617 O O . GLN A 1 73 ? -3.501 6.245 11.285 1.00 90.75 73 GLN A O 1
ATOM 622 N N . LEU A 1 74 ? -4.251 4.611 12.634 1.00 90.38 74 LEU A N 1
ATOM 623 C CA . LEU A 1 74 ? -3.642 3.517 11.880 1.00 90.38 74 LEU A CA 1
ATOM 624 C C . LEU A 1 74 ? -4.275 3.384 10.488 1.00 90.38 74 LEU A C 1
ATOM 626 O O . LEU A 1 74 ? -3.538 3.272 9.513 1.00 90.38 74 LEU A O 1
ATOM 630 N N . PHE A 1 75 ? -5.608 3.456 10.384 1.00 92.12 75 PHE A N 1
ATOM 631 C CA . PHE A 1 75 ? -6.304 3.445 9.093 1.00 92.12 75 PHE A CA 1
ATOM 632 C C . PHE A 1 75 ? -5.813 4.558 8.173 1.00 92.12 75 PHE A C 1
ATOM 634 O O . PHE A 1 75 ? -5.439 4.269 7.040 1.00 92.12 75 PHE A O 1
ATOM 641 N N . GLY A 1 76 ? -5.720 5.791 8.681 1.00 93.12 76 GLY A N 1
ATOM 642 C CA . GLY A 1 76 ? -5.205 6.914 7.897 1.00 93.12 76 GLY A CA 1
ATOM 643 C C . GLY A 1 76 ? -3.780 6.678 7.388 1.00 93.12 76 GLY A C 1
ATOM 644 O O . GLY A 1 76 ? -3.505 6.899 6.217 1.00 93.12 76 GLY A O 1
ATOM 645 N N . LYS A 1 77 ? -2.886 6.138 8.228 1.00 93.31 77 LYS A N 1
ATOM 646 C CA . LYS A 1 77 ? -1.507 5.821 7.812 1.00 93.31 77 LYS A CA 1
ATOM 647 C C . LYS A 1 77 ? -1.442 4.746 6.727 1.00 93.31 77 LYS A C 1
ATOM 649 O O . LYS A 1 77 ? -0.647 4.873 5.807 1.00 93.31 77 LYS A O 1
ATOM 654 N N . ILE A 1 78 ? -2.261 3.698 6.830 1.00 91.88 78 ILE A N 1
ATOM 655 C CA . ILE A 1 78 ? -2.308 2.639 5.811 1.00 91.88 78 ILE A CA 1
ATOM 656 C C . ILE A 1 78 ? -2.845 3.201 4.488 1.00 91.88 78 ILE A C 1
ATOM 658 O O . ILE A 1 78 ? -2.309 2.889 3.428 1.00 91.88 78 ILE A O 1
ATOM 662 N N . GLU A 1 79 ? -3.872 4.052 4.539 1.00 94.44 79 GLU A N 1
ATOM 663 C CA . GLU A 1 79 ? -4.404 4.740 3.357 1.00 94.44 79 GLU A CA 1
ATOM 664 C C . GLU A 1 79 ? -3.353 5.669 2.715 1.00 94.44 79 GLU A C 1
ATOM 666 O O . GLU A 1 79 ? -3.206 5.676 1.489 1.00 94.44 79 GLU A O 1
ATOM 671 N N . ASP A 1 80 ? -2.564 6.382 3.526 1.00 95.75 80 ASP A N 1
ATOM 672 C CA . ASP A 1 80 ? -1.431 7.189 3.057 1.00 95.75 80 ASP A CA 1
ATOM 673 C C . ASP A 1 80 ? -0.349 6.319 2.386 1.00 95.75 80 ASP A C 1
ATOM 675 O O . ASP A 1 80 ? 0.125 6.653 1.296 1.00 95.75 80 ASP A O 1
ATOM 679 N N . ASP A 1 81 ? 0.014 5.179 2.983 1.00 95.00 81 ASP A N 1
ATOM 680 C CA . ASP A 1 81 ? 0.993 4.239 2.418 1.00 95.00 81 ASP A CA 1
ATOM 681 C C . ASP A 1 81 ? 0.518 3.661 1.072 1.00 95.00 81 ASP A C 1
ATOM 683 O O . ASP A 1 81 ? 1.298 3.578 0.117 1.00 95.00 81 ASP A O 1
ATOM 687 N N . ILE A 1 82 ? -0.771 3.321 0.950 1.00 95.31 82 ILE A N 1
ATOM 688 C CA . ILE A 1 82 ? -1.378 2.879 -0.316 1.00 95.31 82 ILE A CA 1
ATOM 689 C C . ILE A 1 82 ? -1.265 3.978 -1.383 1.00 95.31 82 ILE A C 1
ATOM 691 O O . ILE A 1 82 ? -0.892 3.692 -2.523 1.00 95.31 82 ILE A O 1
ATOM 695 N N . SER A 1 83 ? -1.528 5.236 -1.019 1.00 96.38 83 SER A N 1
ATOM 696 C CA . SER A 1 83 ? -1.394 6.384 -1.926 1.00 96.38 83 SER A CA 1
ATOM 697 C C . SER A 1 83 ? 0.051 6.579 -2.405 1.00 96.38 83 SER A C 1
ATOM 699 O O . SER A 1 83 ? 0.302 6.806 -3.592 1.00 96.38 83 SER A O 1
ATOM 701 N N . ILE A 1 84 ? 1.034 6.425 -1.511 1.00 97.25 84 ILE A N 1
ATOM 702 C CA . ILE A 1 84 ? 2.460 6.462 -1.867 1.00 97.25 84 ILE A CA 1
ATOM 703 C C . ILE A 1 84 ? 2.799 5.346 -2.860 1.00 97.25 84 ILE A C 1
ATOM 705 O O . ILE A 1 84 ? 3.481 5.603 -3.855 1.00 97.25 84 ILE A O 1
ATOM 709 N N . ILE A 1 85 ? 2.308 4.128 -2.624 1.00 97.19 85 ILE A N 1
ATOM 710 C CA . ILE A 1 85 ? 2.521 2.988 -3.523 1.00 97.19 85 ILE A CA 1
ATOM 711 C C . ILE A 1 85 ? 1.920 3.254 -4.904 1.00 97.19 85 ILE A C 1
ATOM 713 O O . ILE A 1 85 ? 2.583 2.995 -5.909 1.00 97.19 85 ILE A O 1
ATOM 717 N N . ASP A 1 86 ? 0.702 3.793 -4.974 1.00 96.88 86 ASP A N 1
ATOM 718 C CA . ASP A 1 86 ? 0.055 4.129 -6.245 1.00 96.88 86 ASP A CA 1
ATOM 719 C C . ASP A 1 86 ? 0.865 5.167 -7.038 1.00 96.88 86 ASP A C 1
ATOM 721 O O . ASP A 1 86 ? 1.085 4.989 -8.240 1.00 96.88 86 ASP A O 1
ATOM 725 N N . ASN A 1 87 ? 1.391 6.196 -6.367 1.00 97.00 87 ASN A N 1
ATOM 726 C CA . ASN A 1 87 ? 2.260 7.194 -6.997 1.00 97.00 87 ASN A CA 1
ATOM 727 C C . ASN A 1 87 ? 3.572 6.577 -7.506 1.00 97.00 87 ASN A C 1
ATOM 729 O O . ASN A 1 87 ? 3.940 6.769 -8.663 1.00 97.00 87 ASN A O 1
ATOM 733 N N . GLN A 1 88 ? 4.254 5.774 -6.684 1.00 97.56 88 GLN A N 1
ATOM 734 C CA . GLN A 1 88 ? 5.489 5.089 -7.087 1.00 97.56 88 GLN A CA 1
ATOM 735 C C . GLN A 1 88 ? 5.261 4.124 -8.254 1.00 97.56 88 GLN A C 1
ATOM 737 O O . GLN A 1 88 ? 6.133 3.936 -9.105 1.00 97.56 88 GLN A O 1
ATOM 742 N N . ARG A 1 89 ? 4.082 3.503 -8.308 1.00 97.25 89 ARG A N 1
ATOM 743 C CA . ARG A 1 89 ? 3.702 2.608 -9.395 1.00 97.25 89 ARG A CA 1
ATOM 744 C C . ARG A 1 89 ? 3.522 3.381 -10.703 1.00 97.25 89 ARG A C 1
ATOM 746 O O . ARG A 1 89 ? 4.018 2.923 -11.730 1.00 97.25 89 ARG A O 1
ATOM 753 N N . ALA A 1 90 ? 2.887 4.552 -10.653 1.00 97.38 90 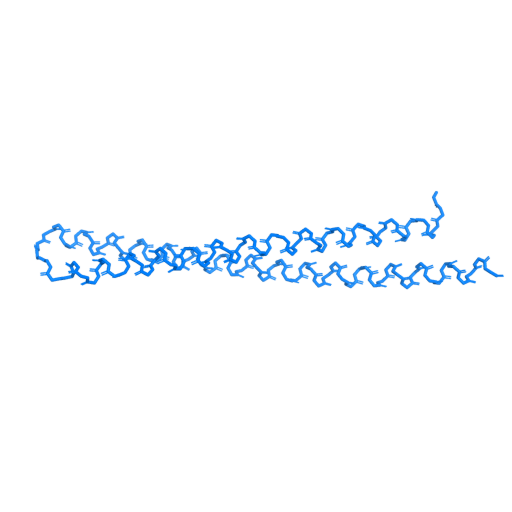ALA A N 1
ATOM 754 C CA . ALA A 1 90 ? 2.765 5.445 -11.804 1.00 97.38 90 ALA A CA 1
ATOM 755 C C . ALA A 1 90 ? 4.140 5.927 -12.300 1.00 97.38 90 ALA A C 1
ATOM 757 O O . ALA A 1 90 ? 4.417 5.858 -13.496 1.00 97.38 90 ALA A O 1
ATOM 758 N N . GLU A 1 91 ? 5.042 6.312 -11.393 1.00 97.69 91 GLU A N 1
ATOM 759 C CA . GLU A 1 91 ? 6.420 6.682 -11.748 1.00 97.69 91 GLU A CA 1
ATOM 760 C C . GLU A 1 91 ? 7.182 5.519 -12.408 1.00 97.69 91 GLU A C 1
ATOM 762 O O . GLU A 1 91 ? 7.889 5.710 -13.402 1.00 97.69 91 GLU A O 1
ATOM 767 N N . ALA A 1 92 ? 7.027 4.293 -11.897 1.00 96.94 92 ALA A N 1
ATOM 768 C CA . ALA A 1 92 ? 7.628 3.108 -12.504 1.00 96.94 92 ALA A CA 1
ATOM 769 C C . ALA A 1 92 ? 7.081 2.846 -13.921 1.00 96.94 92 ALA A C 1
ATOM 771 O O . ALA A 1 92 ? 7.853 2.489 -14.814 1.00 96.94 92 ALA A O 1
ATOM 772 N N . ASP A 1 93 ? 5.782 3.065 -14.151 1.00 97.25 93 ASP A N 1
ATOM 773 C CA . ASP A 1 93 ? 5.157 2.960 -15.475 1.00 97.25 93 ASP A CA 1
ATOM 774 C C . ASP A 1 93 ? 5.674 4.025 -16.455 1.00 97.25 93 ASP A C 1
ATOM 776 O O . ASP A 1 93 ? 5.986 3.716 -17.610 1.00 97.25 93 ASP A O 1
ATOM 780 N N . GLU A 1 94 ? 5.819 5.273 -16.011 1.00 98.00 94 GLU A N 1
ATOM 781 C CA . GLU A 1 94 ? 6.407 6.345 -16.821 1.00 98.00 94 GLU A CA 1
ATOM 782 C C . GLU A 1 94 ? 7.849 6.019 -17.222 1.00 98.00 94 GLU A C 1
ATOM 784 O O . GLU A 1 94 ? 8.225 6.138 -18.394 1.00 98.00 94 GLU A O 1
ATOM 789 N N . LEU A 1 95 ? 8.653 5.548 -16.267 1.00 97.94 95 LEU A N 1
ATOM 790 C CA . LEU A 1 95 ? 10.039 5.165 -16.513 1.00 97.94 95 LEU A CA 1
ATOM 791 C C . LEU A 1 95 ? 10.130 3.960 -17.450 1.00 97.94 95 LEU A C 1
ATOM 793 O O . LEU A 1 95 ? 10.927 3.990 -18.388 1.00 97.94 95 LEU A O 1
ATOM 797 N N . TYR A 1 96 ? 9.286 2.942 -17.271 1.00 97.81 96 TYR A N 1
ATOM 798 C CA . TYR A 1 96 ? 9.194 1.819 -18.203 1.00 97.81 96 TYR A CA 1
ATOM 799 C C . TYR A 1 96 ? 8.935 2.304 -19.636 1.00 97.81 96 TYR A C 1
ATOM 801 O O . TYR A 1 96 ? 9.666 1.932 -20.555 1.00 97.81 96 TYR A O 1
ATOM 809 N N . ASN A 1 97 ? 7.934 3.170 -19.828 1.00 97.75 97 ASN A N 1
ATOM 810 C CA . ASN A 1 97 ? 7.572 3.686 -21.149 1.00 97.75 97 ASN A CA 1
ATOM 811 C C . ASN A 1 97 ? 8.699 4.514 -21.775 1.00 97.75 97 ASN A C 1
ATOM 813 O O . ASN A 1 97 ? 8.985 4.357 -22.962 1.00 97.75 97 ASN A O 1
ATOM 817 N N . LYS A 1 98 ? 9.390 5.331 -20.974 1.00 97.94 98 LYS A N 1
ATOM 818 C CA . LYS A 1 98 ? 10.570 6.078 -21.418 1.00 97.94 98 LYS A CA 1
ATOM 819 C C . LYS A 1 98 ? 11.677 5.148 -21.913 1.00 97.94 98 LYS A C 1
ATOM 821 O O . LYS A 1 98 ? 12.233 5.366 -22.985 1.00 97.94 98 LYS A O 1
ATOM 826 N N . TYR A 1 99 ? 12.008 4.104 -21.153 1.00 97.38 99 TYR A N 1
ATOM 827 C CA . TYR A 1 99 ? 13.045 3.154 -21.564 1.00 97.38 99 TYR A CA 1
ATOM 828 C C . TYR A 1 99 ? 12.620 2.289 -22.752 1.00 97.38 99 TYR A C 1
ATOM 830 O O . TYR A 1 99 ? 13.476 1.920 -23.554 1.00 97.38 99 TYR A O 1
ATOM 838 N N . ARG A 1 100 ? 11.319 2.024 -22.916 1.00 97.00 100 ARG A N 1
ATOM 839 C CA . ARG A 1 100 ? 10.783 1.374 -24.116 1.00 97.00 100 ARG A CA 1
ATOM 840 C C . ARG A 1 100 ? 11.024 2.216 -25.370 1.00 97.00 100 ARG A C 1
ATOM 842 O O . ARG A 1 100 ? 11.532 1.680 -26.346 1.00 97.00 100 ARG A O 1
ATOM 849 N N . GLN A 1 101 ? 10.731 3.516 -25.321 1.00 97.06 101 GLN A N 1
ATOM 850 C CA . GLN A 1 101 ? 10.982 4.436 -26.441 1.00 97.06 101 GLN A CA 1
ATOM 851 C C . GLN A 1 101 ? 12.470 4.499 -26.801 1.00 97.06 101 GLN A C 1
ATOM 853 O O . GLN A 1 101 ? 12.833 4.316 -27.956 1.00 97.06 101 GLN A O 1
ATOM 858 N N . LEU A 1 102 ? 13.346 4.649 -25.802 1.00 96.06 102 LEU A N 1
ATOM 859 C CA . LEU A 1 102 ? 14.798 4.649 -26.021 1.00 96.06 102 LEU A CA 1
ATOM 860 C C . LEU A 1 102 ? 15.301 3.329 -26.630 1.00 96.06 102 LEU A C 1
ATOM 862 O O . LEU A 1 102 ? 16.209 3.321 -27.458 1.00 96.06 102 LEU A O 1
ATOM 866 N N . TYR A 1 103 ? 14.716 2.198 -26.226 1.00 95.44 103 TYR A N 1
ATOM 867 C CA . TYR A 1 103 ? 15.023 0.897 -26.814 1.00 95.44 103 TYR A CA 1
ATOM 868 C C . TYR A 1 103 ? 14.589 0.805 -28.282 1.00 95.44 103 TYR A C 1
ATOM 870 O O . TYR A 1 103 ? 15.344 0.277 -29.100 1.00 95.44 103 TYR A O 1
ATOM 878 N N . GLU A 1 104 ? 13.396 1.304 -28.615 1.00 94.69 104 GLU A N 1
ATOM 879 C CA . GLU A 1 104 ? 12.875 1.362 -29.986 1.00 94.69 104 GLU A CA 1
ATOM 880 C C . GLU A 1 104 ? 13.790 2.224 -30.876 1.00 94.69 104 GLU A C 1
ATOM 882 O O . GLU A 1 104 ? 14.286 1.727 -31.887 1.00 94.69 104 GLU A O 1
ATOM 887 N N . GLU A 1 105 ? 14.138 3.438 -30.439 1.00 94.50 105 GLU A N 1
ATOM 888 C CA . GLU A 1 105 ? 15.057 4.348 -31.145 1.00 94.50 105 GLU A CA 1
ATOM 889 C C . GLU A 1 105 ? 16.445 3.727 -31.373 1.00 94.50 105 GLU A C 1
ATOM 891 O O . GLU A 1 105 ? 17.010 3.820 -32.466 1.00 94.50 105 GLU A O 1
ATOM 896 N N . ALA A 1 106 ? 16.996 3.045 -30.364 1.00 91.81 106 ALA A N 1
ATOM 897 C CA . ALA A 1 106 ? 18.282 2.360 -30.488 1.00 91.81 106 ALA A CA 1
ATOM 898 C C . ALA A 1 106 ? 18.227 1.200 -31.496 1.00 91.81 106 ALA A C 1
ATOM 900 O O . ALA A 1 106 ? 19.196 0.954 -32.207 1.00 91.81 106 ALA A O 1
ATOM 901 N N . CYS A 1 107 ? 17.096 0.491 -31.586 1.00 90.06 107 CYS A N 1
ATOM 902 C CA . CYS A 1 107 ? 16.915 -0.565 -32.582 1.00 90.06 107 CYS A CA 1
ATOM 903 C C . CYS A 1 107 ? 16.779 -0.022 -34.009 1.00 90.06 107 CYS A C 1
ATOM 905 O O . CYS A 1 107 ? 17.140 -0.726 -34.949 1.00 90.06 107 CYS A O 1
ATOM 907 N N . GLU A 1 108 ? 16.234 1.182 -34.174 1.00 88.81 108 GLU A N 1
ATOM 908 C CA . GLU A 1 108 ? 16.111 1.844 -35.475 1.00 88.81 108 GLU A CA 1
ATOM 909 C C . GLU A 1 108 ? 17.450 2.401 -35.968 1.00 88.81 108 GLU A C 1
ATOM 911 O O . GLU A 1 108 ? 17.737 2.295 -37.155 1.00 88.81 108 GLU A O 1
ATOM 916 N N . CYS A 1 109 ? 18.294 2.925 -35.072 1.00 75.88 109 CYS A N 1
ATOM 917 C CA . CYS A 1 109 ? 19.633 3.425 -35.414 1.00 75.88 109 CYS A CA 1
ATOM 918 C C . CYS A 1 109 ? 20.635 2.323 -35.815 1.00 75.88 109 CYS A C 1
ATOM 920 O O . CYS A 1 109 ? 21.645 2.625 -36.448 1.00 75.88 109 CYS A O 1
ATOM 922 N N . ASP A 1 110 ? 20.375 1.072 -35.424 1.00 63.84 110 ASP A N 1
ATOM 923 C CA . ASP A 1 110 ? 21.218 -0.096 -35.722 1.00 63.84 110 ASP A CA 1
ATOM 924 C C . ASP A 1 110 ? 20.873 -0.779 -37.073 1.00 63.84 110 ASP A C 1
ATOM 926 O O . ASP A 1 110 ? 21.559 -1.733 -37.456 1.00 63.84 110 ASP A O 1
ATOM 930 N N . ASN A 1 111 ? 19.823 -0.328 -37.782 1.00 55.56 111 ASN A N 1
ATOM 931 C CA . ASN A 1 111 ? 19.407 -0.816 -39.114 1.00 55.56 111 ASN A CA 1
ATOM 932 C C . ASN A 1 111 ? 19.880 0.105 -40.247 1.00 55.56 111 ASN A C 1
ATOM 934 O O . ASN A 1 111 ? 20.181 -0.437 -41.337 1.00 55.56 111 ASN A O 1
#

Sequence (111 aa):
MGDKEYYKTKMVEYEKARDKLASYKEELDRYLDSCRTDFKDFNTVYEASYNLQGEVMDNFNYKSEDFSKEVNQLFGKIEDDISIIDNQRAEADELYNKYRQLYEEACECDN

Organism: Clostridium kluyveri (NCBI:txid1534)

Secondary structure (DSSP, 8-state):
--HHHHHHHHHHHHHHHHHHHHHHHHHHHHHHHHHHHHHHHHHHHHHHHTT--SHHHHHHHHHHHHHHHHHHHHHHHHHHHHHHHHHHHHHHHHHHHHHHHHHHHHHHHT-

Radius of gyration: 24.56 Å; chains: 1; bounding box: 53×14×77 Å

Foldseek 3Di:
DDLLVVLVVLLVVLVVLLVVLVVVLVVLVVVLVVLVVVLVVVVVVLVVCQPDDDPVNVVVVVVNVVVVVVSVVVSVVSVVVSVVSVVSSVVSVVSSVVSVVSNVVSVVVVD

pLDDT: m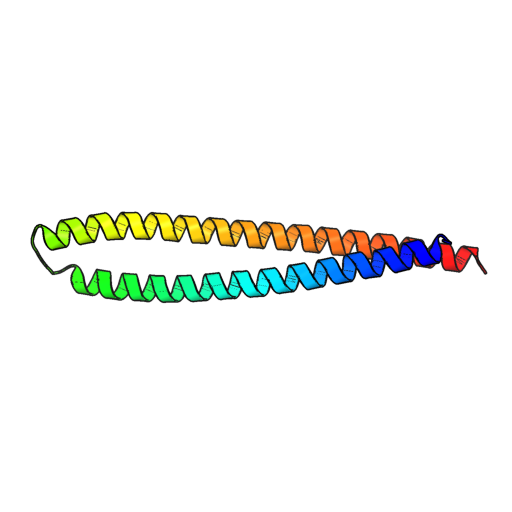ean 90.13, std 8.26, range [55.56, 98.0]